Protein AF-A0A8S9A0T6-F1 (afdb_monomer_lite)

pLDDT: mean 75.05, std 13.94, range [42.53, 92.31]

Radius of gyration: 21.28 Å; chains: 1; bounding box: 52×39×50 Å

Foldseek 3Di:
DDPPPPPVPLPQPPDDPPPQDLWEAQPQPRDTASDDRSGSNHHDDDPRSVVVVVVVVVVVVVVVVVVVVVVVVCVVPPDD

Se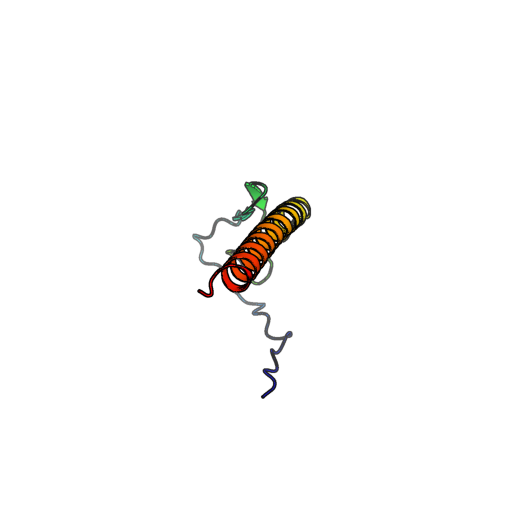quence (80 aa):
MGHSYNKAAKATNIESPVQWTDQTKHKYCGKIDSGRIGKPNKAQKCDACLQIKAHRAKESQRDTDNRRQDKIAWSAFGYE

Organism: Sordaria macrospora (NCBI:txid5147)

Secondary structure (DSSP, 8-state):
------TT---S-----TT--S-EEPTTT--EE--BTTBTTS----HHHHHHHHHHHHHHHHHHHHHHHHHHHHHHH---

Structure (mmCIF, N/CA/C/O backbone):
data_AF-A0A8S9A0T6-F1
#
_entry.id   AF-A0A8S9A0T6-F1
#
loop_
_atom_site.group_PDB
_atom_site.id
_atom_site.type_symbol
_atom_site.label_atom_id
_atom_site.label_alt_id
_atom_site.label_comp_id
_atom_site.label_asym_id
_atom_site.label_entity_id
_atom_site.label_seq_id
_atom_site.pdbx_PDB_ins_code
_atom_site.Cartn_x
_atom_site.Cartn_y
_atom_site.Cartn_z
_atom_site.occupancy
_atom_site.B_iso_or_equiv
_atom_site.auth_seq_id
_atom_site.auth_comp_id
_atom_site.auth_asym_id
_atom_site.auth_atom_id
_atom_site.pdbx_PDB_model_num
ATOM 1 N N . MET A 1 1 ? 4.267 -29.792 3.026 1.00 42.53 1 MET A N 1
ATOM 2 C CA . MET A 1 1 ? 3.724 -29.445 4.357 1.00 42.53 1 MET A CA 1
ATOM 3 C C . MET A 1 1 ? 2.781 -28.260 4.198 1.00 42.53 1 MET A C 1
ATOM 5 O O . MET A 1 1 ? 3.241 -27.159 3.930 1.00 42.53 1 MET A O 1
ATOM 9 N N . GLY A 1 2 ? 1.467 -28.496 4.217 1.00 46.44 2 GLY A N 1
ATOM 10 C CA . GLY A 1 2 ? 0.461 -27.448 4.024 1.00 46.44 2 GLY A CA 1
ATOM 11 C C . GLY A 1 2 ? 0.065 -26.839 5.364 1.00 46.44 2 GLY A C 1
ATOM 12 O O . GLY A 1 2 ? -0.566 -27.510 6.173 1.00 46.44 2 GLY A O 1
ATOM 13 N N . HIS A 1 3 ? 0.432 -25.583 5.614 1.00 51.31 3 HIS A N 1
ATOM 14 C CA . HIS A 1 3 ? -0.041 -24.863 6.793 1.00 51.31 3 HIS A CA 1
ATOM 15 C C . HIS A 1 3 ? -1.541 -24.570 6.647 1.00 51.31 3 HIS A C 1
ATOM 17 O O . HIS A 1 3 ? -1.943 -23.635 5.951 1.00 51.31 3 HIS A O 1
ATOM 23 N N . SER A 1 4 ? -2.383 -25.371 7.303 1.00 53.31 4 SER A N 1
ATOM 24 C CA . SER A 1 4 ? -3.815 -25.111 7.438 1.00 53.31 4 SER A CA 1
ATOM 25 C C . SER A 1 4 ? -4.026 -23.941 8.401 1.00 53.31 4 SER A C 1
ATOM 27 O O . SER A 1 4 ? -4.230 -24.119 9.601 1.00 53.31 4 SER A O 1
ATOM 29 N N . TYR A 1 5 ? -3.953 -22.712 7.892 1.00 61.28 5 TYR A N 1
ATOM 30 C CA . TYR A 1 5 ? -4.393 -21.544 8.649 1.00 61.28 5 TYR A CA 1
ATOM 31 C C . TYR A 1 5 ? -5.904 -21.646 8.860 1.00 61.28 5 TYR A C 1
ATOM 33 O O . TYR A 1 5 ? -6.687 -21.420 7.934 1.00 61.28 5 TYR A O 1
ATOM 41 N N . ASN A 1 6 ? -6.314 -22.002 10.078 1.00 59.22 6 ASN A N 1
ATOM 42 C CA . ASN A 1 6 ? -7.714 -22.056 10.467 1.00 59.22 6 ASN A CA 1
ATOM 43 C C . ASN A 1 6 ? -8.306 -20.635 10.411 1.00 59.22 6 ASN A C 1
ATOM 45 O O . ASN A 1 6 ? -8.143 -19.835 11.331 1.00 59.22 6 ASN A O 1
ATOM 49 N N . LYS A 1 7 ? -8.960 -20.290 9.292 1.00 56.69 7 LYS A N 1
ATOM 50 C CA . LYS A 1 7 ? -9.546 -18.957 9.046 1.00 56.69 7 LYS A CA 1
ATOM 51 C C . LYS A 1 7 ? -10.634 -18.585 10.064 1.00 56.69 7 LYS A C 1
ATOM 53 O O . LYS A 1 7 ? -10.953 -17.401 10.175 1.00 56.69 7 LYS A O 1
ATOM 58 N N . ALA A 1 8 ? -11.183 -19.573 10.777 1.00 54.94 8 ALA A N 1
ATOM 59 C CA . ALA A 1 8 ? -12.205 -19.400 11.804 1.00 54.94 8 ALA A CA 1
ATOM 60 C C . ALA A 1 8 ? -11.632 -19.027 13.182 1.00 54.94 8 ALA A C 1
ATOM 62 O O . ALA A 1 8 ? -12.369 -18.496 14.006 1.00 54.94 8 ALA A O 1
ATOM 63 N N . ALA A 1 9 ? -10.324 -19.192 13.417 1.00 55.94 9 ALA A N 1
ATOM 64 C CA . ALA A 1 9 ? -9.647 -18.683 14.611 1.00 55.94 9 ALA A CA 1
ATOM 65 C C . ALA A 1 9 ? -9.422 -17.160 14.505 1.00 55.94 9 ALA A C 1
ATOM 67 O O . ALA A 1 9 ? -8.305 -16.650 14.586 1.00 55.94 9 ALA A O 1
ATOM 68 N N . LYS A 1 10 ? -10.488 -16.402 14.246 1.00 55.91 10 LYS A N 1
ATOM 69 C CA . LYS A 1 10 ? -10.497 -14.970 14.521 1.00 55.91 10 LYS A CA 1
ATOM 70 C C . LYS A 1 10 ? -10.814 -14.843 15.999 1.00 55.91 10 LYS A C 1
ATOM 72 O O . LYS A 1 10 ? -11.897 -15.238 16.410 1.00 55.91 10 LYS A O 1
ATOM 77 N N . ALA A 1 11 ? -9.878 -14.319 16.783 1.00 57.47 11 ALA A N 1
ATOM 78 C CA . ALA A 1 11 ? -10.157 -13.951 18.161 1.00 57.47 11 ALA A CA 1
ATOM 79 C C . ALA A 1 11 ? -11.272 -12.890 18.145 1.00 57.47 11 ALA A C 1
ATOM 81 O O . ALA A 1 11 ? -11.053 -11.734 17.787 1.00 57.47 11 ALA A O 1
ATOM 82 N N . THR A 1 12 ? -12.497 -13.335 18.410 1.00 57.31 12 THR A N 1
ATOM 83 C CA . THR A 1 12 ? -13.704 -12.508 18.538 1.00 57.31 12 THR A CA 1
ATOM 84 C C . THR A 1 12 ? -13.745 -11.791 19.883 1.00 57.31 12 THR A C 1
ATOM 86 O O . THR A 1 12 ? -14.500 -10.841 20.035 1.00 57.31 12 THR A O 1
ATOM 89 N N . ASN A 1 13 ? -12.899 -12.218 20.822 1.00 57.25 13 ASN A N 1
ATOM 90 C CA . ASN A 1 13 ? -12.793 -11.708 22.181 1.00 57.25 13 ASN A CA 1
ATOM 91 C C . ASN A 1 13 ? -11.397 -11.097 22.409 1.00 57.25 13 ASN A C 1
ATOM 93 O O . ASN A 1 13 ? -10.609 -11.573 23.220 1.00 57.25 13 ASN A O 1
ATOM 97 N N . ILE A 1 14 ? -11.024 -10.119 21.576 1.00 62.97 14 ILE A N 1
ATOM 98 C CA . ILE A 1 14 ? -9.824 -9.311 21.823 1.00 62.97 14 ILE A CA 1
ATOM 99 C C . ILE A 1 14 ? -10.281 -8.127 22.661 1.00 62.97 14 ILE A C 1
ATOM 101 O O . ILE A 1 14 ? -10.816 -7.163 22.116 1.00 62.97 14 ILE A O 1
ATOM 105 N N . GLU A 1 15 ? -10.072 -8.208 23.969 1.00 62.91 15 GLU A N 1
ATOM 106 C CA . GLU A 1 15 ? -10.170 -7.044 24.842 1.00 62.91 15 GLU A CA 1
ATOM 107 C C . GLU A 1 15 ? -9.037 -6.081 24.470 1.00 62.91 15 GLU A C 1
ATOM 109 O O . GLU A 1 15 ? -7.850 -6.358 24.663 1.00 62.91 15 GLU A O 1
ATOM 114 N N . SER A 1 16 ? -9.390 -4.969 23.831 1.00 58.25 16 SER A N 1
ATOM 115 C CA . SER A 1 16 ? -8.458 -3.878 23.565 1.00 58.25 16 SER A CA 1
ATOM 116 C C . SER A 1 16 ? -8.073 -3.207 24.890 1.00 58.25 16 SER A C 1
ATOM 118 O O . SER A 1 16 ? -8.971 -2.824 25.640 1.00 58.25 16 SER A O 1
ATOM 120 N N . PRO A 1 17 ? -6.773 -3.021 25.197 1.00 63.12 17 PRO A N 1
ATOM 121 C CA . PRO A 1 17 ? -6.352 -2.231 26.348 1.00 63.12 17 PRO A CA 1
ATOM 122 C C . PRO A 1 17 ? -6.969 -0.829 26.302 1.00 63.12 17 PRO A C 1
ATOM 124 O O . PRO A 1 17 ? -7.003 -0.214 25.239 1.00 63.12 17 PRO A O 1
ATOM 127 N N . VAL A 1 18 ? -7.382 -0.300 27.458 1.00 61.47 18 VAL A N 1
ATOM 128 C CA . VAL A 1 18 ? -8.057 1.012 27.624 1.00 61.47 18 VAL A CA 1
ATOM 129 C C . VAL A 1 18 ? -7.313 2.182 26.956 1.00 61.47 18 VAL A C 1
ATOM 131 O O . VAL A 1 18 ? -7.911 3.196 26.617 1.00 61.47 18 VAL A O 1
ATOM 134 N N . GLN A 1 19 ? -6.003 2.049 26.747 1.00 60.16 19 GLN A N 1
ATOM 135 C CA . GLN A 1 19 ? -5.149 3.076 26.145 1.00 60.16 19 GLN A CA 1
ATOM 136 C C . GLN A 1 19 ? -5.135 3.067 24.608 1.00 60.16 19 GLN A C 1
ATOM 138 O O . GLN A 1 19 ? -4.550 3.966 24.003 1.00 60.16 19 GLN A O 1
ATOM 143 N N . TRP A 1 20 ? -5.737 2.069 23.952 1.00 62.69 20 TRP A N 1
ATOM 144 C CA . TRP A 1 20 ? -5.924 2.109 22.505 1.00 62.69 20 TRP A CA 1
ATOM 145 C C . TRP A 1 20 ? -7.047 3.080 22.175 1.00 62.69 20 TRP A C 1
ATOM 147 O O . TRP A 1 20 ? -8.223 2.786 22.352 1.00 62.69 20 TRP A O 1
ATOM 157 N N . THR A 1 21 ? -6.664 4.253 21.676 1.00 60.56 21 THR A N 1
ATOM 158 C CA . THR A 1 21 ? -7.589 5.130 20.976 1.00 60.56 21 THR A CA 1
ATOM 159 C C . THR A 1 21 ? -8.159 4.352 19.795 1.00 60.56 21 THR A C 1
ATOM 161 O O . THR A 1 21 ? -7.406 3.828 18.974 1.00 60.56 21 THR A O 1
ATOM 164 N N . ASP A 1 22 ? -9.486 4.301 19.674 1.00 65.88 22 ASP A N 1
ATOM 165 C CA . ASP A 1 22 ? -10.188 3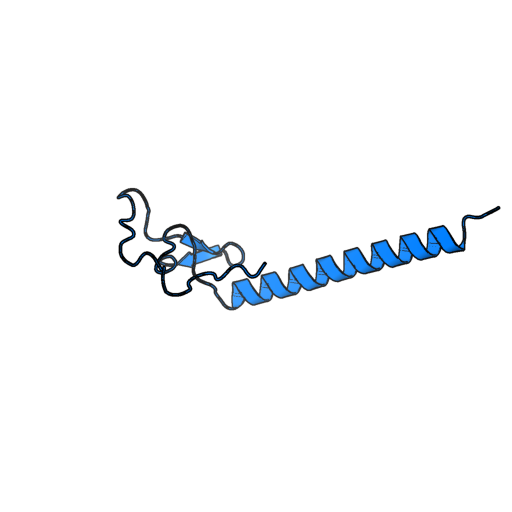.614 18.576 1.00 65.88 22 ASP A CA 1
ATOM 166 C C . ASP A 1 22 ? -9.758 4.103 17.182 1.00 65.88 22 ASP A C 1
ATOM 168 O O . ASP A 1 22 ? -10.118 3.531 16.164 1.00 65.88 22 ASP A O 1
ATOM 172 N N . GLN A 1 23 ? -8.976 5.176 17.110 1.00 74.81 23 GLN A N 1
ATOM 173 C CA . GLN A 1 23 ? -8.593 5.869 15.899 1.00 74.81 23 GLN A CA 1
ATOM 174 C C . GLN A 1 23 ? -7.180 5.485 15.448 1.00 74.81 23 GLN A C 1
ATOM 176 O O . GLN A 1 23 ? -6.176 5.957 15.983 1.00 74.81 23 GLN A O 1
ATOM 181 N N . THR A 1 24 ? -7.095 4.670 14.396 1.00 80.81 24 THR A N 1
ATOM 182 C CA . THR A 1 24 ? -5.837 4.327 13.721 1.00 80.81 24 THR A CA 1
ATOM 183 C C . THR A 1 24 ? -5.695 5.101 12.410 1.00 80.81 24 THR A C 1
ATOM 185 O O . THR A 1 24 ? -6.621 5.182 11.604 1.00 80.81 24 THR A O 1
ATOM 188 N N . LYS A 1 25 ? -4.499 5.635 12.140 1.00 86.88 25 LYS A N 1
ATOM 189 C CA . LYS A 1 25 ? -4.206 6.347 10.889 1.00 86.88 25 LYS A CA 1
ATOM 190 C C . LYS A 1 25 ? -3.878 5.385 9.746 1.00 86.88 25 LYS A C 1
ATOM 192 O O . LYS A 1 25 ? -3.072 4.462 9.877 1.00 86.88 25 LYS A O 1
ATOM 197 N N . HIS A 1 26 ? -4.438 5.646 8.572 1.00 88.38 26 HIS A N 1
ATOM 198 C CA . HIS A 1 26 ? -4.105 4.932 7.348 1.00 88.38 26 HIS A CA 1
ATOM 199 C C . HIS A 1 26 ? -2.662 5.224 6.926 1.00 88.38 26 HIS A C 1
ATOM 201 O O . HIS A 1 26 ? -2.278 6.381 6.758 1.00 88.38 26 HIS A O 1
ATOM 207 N N . LYS A 1 27 ? -1.884 4.171 6.647 1.00 87.06 27 LYS A N 1
ATOM 208 C CA . LYS A 1 27 ? -0.461 4.289 6.276 1.00 87.06 27 LYS A CA 1
ATOM 209 C C . LYS A 1 27 ? -0.204 5.195 5.064 1.00 87.06 27 LYS A C 1
ATOM 211 O O . LYS A 1 27 ? 0.810 5.879 5.036 1.00 87.06 27 LYS A O 1
ATOM 216 N N . TYR A 1 28 ? -1.074 5.150 4.051 1.00 88.44 28 TYR A N 1
ATOM 217 C CA . TYR A 1 28 ? -0.828 5.822 2.767 1.00 88.44 28 TYR A CA 1
ATOM 218 C C . TYR A 1 28 ? -1.638 7.104 2.576 1.00 88.44 28 TYR A C 1
ATOM 220 O O . TYR A 1 28 ? -1.068 8.112 2.188 1.00 88.44 28 TYR A O 1
ATOM 228 N N . CYS A 1 29 ? -2.947 7.089 2.845 1.00 88.38 29 CYS A N 1
ATOM 229 C CA . CYS A 1 29 ? -3.787 8.276 2.647 1.00 88.38 29 CYS A CA 1
ATOM 230 C C . CYS A 1 29 ? -3.921 9.156 3.898 1.00 88.38 29 CYS A C 1
ATOM 232 O O . CYS A 1 29 ? -4.534 10.213 3.827 1.00 88.38 29 CYS A O 1
ATOM 234 N N . GLY A 1 30 ? -3.410 8.714 5.052 1.00 86.69 30 GLY A N 1
ATOM 235 C CA . GLY A 1 30 ? -3.416 9.493 6.289 1.00 86.69 30 GLY A CA 1
ATOM 236 C C . GLY A 1 30 ? -4.784 9.720 6.940 1.00 86.69 30 GLY A C 1
ATOM 237 O O . GLY A 1 30 ? -4.828 10.378 7.975 1.00 86.69 30 GLY A O 1
ATOM 238 N N . LYS A 1 31 ? -5.873 9.179 6.380 1.00 87.31 31 LYS A N 1
ATOM 239 C CA . LYS A 1 31 ? -7.210 9.240 6.985 1.00 87.31 31 LYS A CA 1
ATOM 240 C C . LYS A 1 31 ? -7.239 8.507 8.326 1.00 87.31 31 LYS A C 1
ATOM 242 O O . LYS A 1 31 ? -6.518 7.526 8.510 1.00 87.31 31 LYS A O 1
ATOM 247 N N . ILE A 1 32 ? -8.064 9.005 9.237 1.00 86.62 32 ILE A N 1
ATOM 248 C CA . ILE A 1 32 ? -8.343 8.379 10.528 1.00 86.62 32 ILE A CA 1
ATOM 249 C C . ILE A 1 32 ? -9.511 7.410 10.363 1.00 86.62 32 ILE A C 1
ATOM 251 O O . ILE A 1 32 ? -10.455 7.701 9.630 1.00 86.62 32 ILE A O 1
ATOM 255 N N . ASP A 1 33 ? -9.420 6.262 11.019 1.00 82.44 33 ASP A N 1
ATOM 256 C CA . ASP A 1 33 ? -10.386 5.176 10.922 1.00 82.44 33 ASP A CA 1
ATOM 257 C C . ASP A 1 33 ? -10.493 4.431 12.252 1.00 82.44 33 ASP A C 1
ATOM 259 O O . ASP A 1 33 ? -9.536 4.421 13.025 1.00 82.44 33 ASP A O 1
ATOM 263 N N . SER A 1 34 ? -11.639 3.793 12.499 1.00 76.06 34 SER A N 1
ATOM 264 C CA . SER A 1 34 ? -11.973 3.131 13.766 1.00 76.06 34 SER A CA 1
ATOM 265 C C . SER A 1 34 ? -11.251 1.788 13.991 1.00 76.06 34 SER A C 1
ATOM 267 O O . SER A 1 34 ? -11.589 1.018 14.888 1.00 76.06 34 SER A O 1
ATOM 269 N N . GLY A 1 35 ? -10.255 1.474 13.158 1.00 74.19 35 GLY A N 1
ATOM 270 C CA . GLY A 1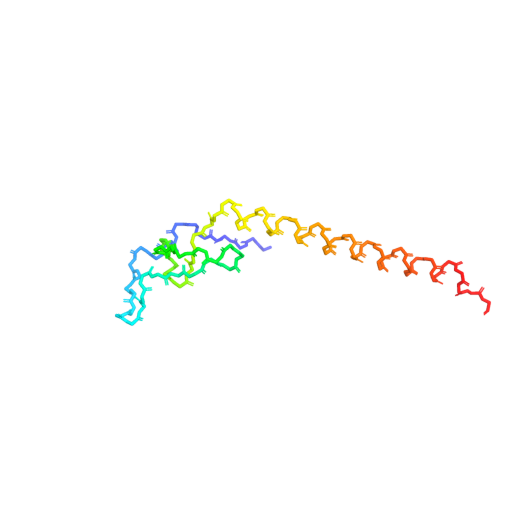 35 ? -9.491 0.239 13.249 1.00 74.19 35 GLY A CA 1
ATOM 271 C C . GLY A 1 35 ? -10.228 -0.980 12.683 1.00 74.19 35 GLY A C 1
ATOM 272 O O . GLY A 1 35 ? -11.386 -0.955 12.258 1.00 74.19 35 GLY A O 1
ATOM 273 N N . ARG A 1 36 ? -9.505 -2.098 12.597 1.00 76.69 36 ARG A N 1
ATOM 274 C CA . ARG A 1 36 ? -9.969 -3.319 11.941 1.00 76.69 36 ARG A CA 1
ATOM 275 C C . ARG A 1 36 ? -10.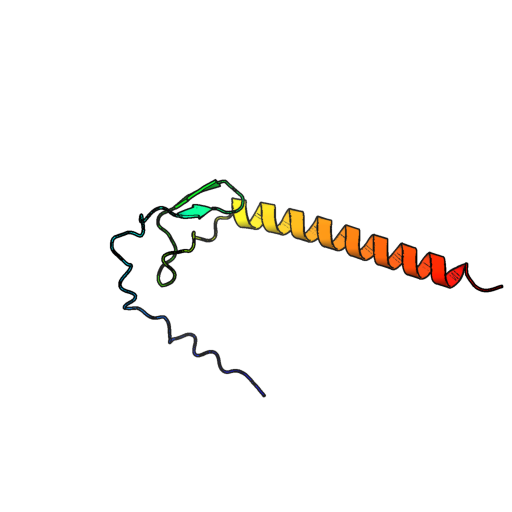517 -4.309 12.953 1.00 76.69 36 ARG A C 1
ATOM 277 O O . ARG A 1 36 ? -9.817 -4.700 13.881 1.00 76.69 36 ARG A O 1
ATOM 284 N N . ILE A 1 37 ? -11.720 -4.822 12.693 1.00 74.31 37 ILE A N 1
ATOM 285 C CA . ILE A 1 37 ? -12.351 -5.867 13.516 1.00 74.31 37 ILE A CA 1
ATOM 286 C C . ILE A 1 37 ? -11.396 -7.062 13.683 1.00 74.31 37 ILE A C 1
ATOM 288 O O . ILE A 1 37 ? -10.887 -7.617 12.700 1.00 74.31 37 ILE A O 1
ATOM 292 N N . GLY A 1 38 ? -11.136 -7.440 14.938 1.00 74.25 38 GLY A N 1
ATOM 293 C CA . GLY A 1 38 ? -10.213 -8.514 15.317 1.00 74.25 38 GLY A CA 1
ATOM 294 C C . GLY A 1 38 ? -8.720 -8.166 15.182 1.00 74.25 38 GLY A C 1
ATOM 295 O O . GLY A 1 38 ? -7.870 -9.044 15.330 1.00 74.25 38 GLY A O 1
ATOM 296 N N . LYS A 1 39 ? -8.380 -6.918 14.827 1.00 75.62 39 LYS A N 1
ATOM 297 C CA . LYS A 1 39 ? -7.012 -6.373 14.718 1.00 75.62 39 LYS A CA 1
ATOM 298 C C . LYS A 1 39 ? -7.010 -4.885 15.112 1.00 75.62 39 LYS A C 1
ATOM 300 O O . LYS A 1 39 ? -6.784 -4.044 14.242 1.00 75.62 39 LYS A O 1
ATOM 305 N N . PRO A 1 40 ? -7.234 -4.571 16.396 1.00 68.25 40 PRO A N 1
ATOM 306 C CA . PRO A 1 40 ? -7.446 -3.203 16.883 1.00 68.25 40 PRO A CA 1
ATOM 307 C C . PRO A 1 40 ? -6.319 -2.215 16.528 1.00 68.25 40 PRO A C 1
ATOM 309 O O . PRO A 1 40 ? -6.599 -1.105 16.109 1.00 68.25 40 PRO A O 1
ATOM 312 N N . ASN A 1 41 ? -5.047 -2.631 16.530 1.00 74.25 41 ASN A N 1
ATOM 313 C CA . ASN A 1 41 ? -3.915 -1.777 16.120 1.00 74.25 41 ASN A CA 1
ATOM 314 C C . ASN A 1 41 ? -3.707 -1.691 14.584 1.00 74.25 41 ASN A C 1
ATOM 316 O O . ASN A 1 41 ? -2.584 -1.573 14.087 1.00 74.25 41 ASN A O 1
ATOM 320 N N . LYS A 1 42 ? -4.750 -1.885 13.771 1.00 77.12 42 LYS A N 1
ATOM 321 C CA . LYS A 1 42 ? -4.636 -1.795 12.307 1.00 77.12 42 LYS A CA 1
ATOM 322 C C . LYS A 1 42 ? -5.812 -1.041 11.727 1.00 77.12 42 LYS A C 1
ATOM 324 O O . LYS A 1 42 ? -6.941 -1.462 11.903 1.00 77.12 42 LYS A O 1
ATOM 329 N N . ALA A 1 43 ? -5.520 -0.031 10.916 1.00 84.81 43 ALA A N 1
ATOM 330 C CA . ALA A 1 43 ? -6.512 0.617 10.069 1.00 84.81 43 ALA A CA 1
ATOM 331 C C . ALA A 1 43 ? -7.140 -0.354 9.049 1.00 84.81 43 ALA A C 1
ATOM 333 O O . ALA A 1 43 ? -6.517 -1.341 8.616 1.00 84.81 43 ALA A O 1
ATOM 334 N N . GLN A 1 44 ? -8.363 -0.046 8.627 1.00 82.88 44 GLN A N 1
ATOM 335 C CA . GLN A 1 44 ? -9.068 -0.715 7.547 1.00 82.88 44 GLN A CA 1
ATOM 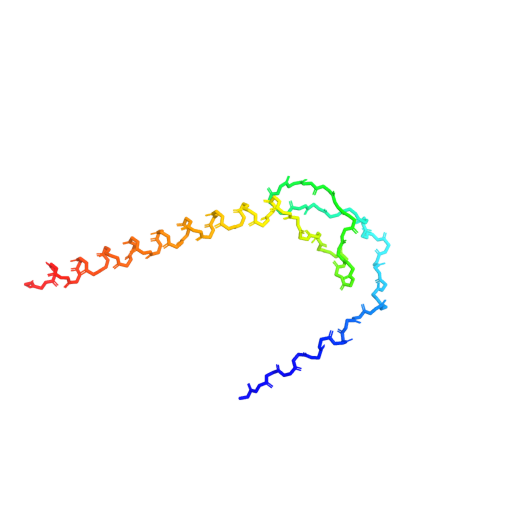336 C C . GLN A 1 44 ? -8.344 -0.538 6.210 1.00 82.88 44 GLN A C 1
ATOM 338 O O . GLN A 1 44 ? -7.518 0.353 5.984 1.00 82.88 44 GLN A O 1
ATOM 343 N N . LYS A 1 45 ? -8.644 -1.447 5.280 1.00 83.38 45 LYS A N 1
ATOM 344 C CA . LYS A 1 45 ? -8.148 -1.332 3.909 1.00 83.38 45 LYS A CA 1
ATOM 345 C C . LYS A 1 45 ? -9.039 -0.356 3.154 1.00 83.38 45 LYS A C 1
ATOM 347 O O . LYS A 1 45 ? -10.171 -0.691 2.842 1.00 83.38 45 LYS A O 1
ATOM 352 N N . CYS A 1 46 ? -8.496 0.814 2.848 1.00 88.62 46 CYS A N 1
ATOM 353 C CA . CYS A 1 46 ? -9.181 1.838 2.073 1.00 88.62 46 CYS A CA 1
ATOM 354 C C . CYS A 1 46 ? -8.772 1.813 0.597 1.00 88.62 46 CYS A C 1
ATOM 356 O O . CYS A 1 46 ? -7.606 1.541 0.299 1.00 88.62 46 CYS A O 1
ATOM 358 N N . ASP A 1 47 ? -9.676 2.168 -0.316 1.00 89.88 47 ASP A N 1
ATOM 359 C CA . ASP A 1 47 ? -9.394 2.133 -1.761 1.00 89.88 47 ASP A CA 1
ATOM 360 C C . ASP A 1 47 ? -8.226 3.039 -2.154 1.00 89.88 47 ASP A C 1
ATOM 362 O O . ASP A 1 47 ? -7.305 2.602 -2.842 1.00 89.88 47 ASP A O 1
ATOM 366 N N . ALA A 1 48 ? -8.166 4.257 -1.608 1.00 90.81 48 ALA A N 1
ATOM 367 C CA . ALA A 1 48 ? -7.037 5.166 -1.826 1.00 90.81 48 ALA A CA 1
ATOM 368 C C . ALA A 1 48 ? -5.695 4.549 -1.376 1.00 90.81 48 ALA A C 1
ATOM 370 O O . ALA A 1 48 ? -4.666 4.677 -2.038 1.00 90.81 48 ALA A O 1
ATOM 371 N N . CYS A 1 49 ? -5.706 3.822 -0.258 1.00 90.50 49 CYS A N 1
ATOM 372 C CA . CYS A 1 49 ? -4.541 3.138 0.289 1.00 90.50 49 CYS A CA 1
ATOM 373 C C . CYS A 1 49 ? -4.085 2.003 -0.634 1.00 90.50 49 CYS A C 1
ATOM 375 O O . CYS A 1 49 ? -2.886 1.768 -0.786 1.00 90.50 49 CYS A O 1
ATOM 377 N N . LEU A 1 50 ? -5.044 1.285 -1.223 1.00 91.12 50 LEU A N 1
ATOM 378 C CA . LEU A 1 50 ? -4.792 0.193 -2.155 1.00 91.12 50 LEU A CA 1
ATOM 379 C C . LEU A 1 50 ? -4.245 0.714 -3.486 1.00 91.12 50 LEU A C 1
ATOM 381 O O . LEU A 1 50 ? -3.279 0.143 -3.990 1.00 91.12 50 LEU A O 1
ATOM 385 N N . GLN A 1 51 ? -4.781 1.819 -4.003 1.00 92.31 51 GLN A N 1
ATOM 386 C CA . GLN A 1 51 ? -4.294 2.455 -5.229 1.00 92.31 51 GLN A CA 1
ATOM 387 C C . GLN A 1 51 ? -2.854 2.962 -5.085 1.00 92.31 51 GLN A C 1
ATOM 389 O O . GLN A 1 51 ? -1.999 2.600 -5.893 1.00 92.31 51 GLN A O 1
ATOM 394 N N . ILE A 1 52 ? -2.543 3.710 -4.017 1.00 90.00 52 ILE A N 1
ATOM 395 C CA . ILE A 1 52 ? -1.172 4.193 -3.756 1.00 90.00 52 ILE A CA 1
ATOM 396 C C . ILE A 1 52 ? -0.206 3.012 -3.611 1.00 90.00 52 ILE A C 1
ATOM 398 O O . ILE A 1 52 ? 0.905 3.031 -4.143 1.00 90.00 52 ILE A O 1
ATOM 402 N N . LYS A 1 53 ? -0.628 1.952 -2.912 1.00 89.94 53 LYS A N 1
ATOM 403 C CA . LYS A 1 53 ? 0.182 0.740 -2.771 1.00 89.94 53 LYS A CA 1
ATOM 404 C C . LYS A 1 53 ? 0.441 0.072 -4.124 1.00 89.94 53 LYS A C 1
ATOM 406 O O . LYS A 1 53 ? 1.570 -0.338 -4.374 1.00 89.94 53 LYS A O 1
ATOM 411 N N . ALA A 1 54 ? -0.578 -0.047 -4.974 1.00 89.06 54 ALA A N 1
ATOM 412 C CA . ALA A 1 54 ? -0.444 -0.644 -6.299 1.00 89.06 54 ALA A CA 1
ATOM 413 C C . ALA A 1 54 ? 0.496 0.175 -7.197 1.00 89.06 54 ALA A C 1
ATOM 415 O O . ALA A 1 54 ? 1.334 -0.406 -7.880 1.00 89.06 54 ALA A O 1
ATOM 416 N N . HIS A 1 55 ? 0.409 1.507 -7.144 1.00 90.81 55 HIS A N 1
ATOM 417 C CA . HIS A 1 55 ? 1.322 2.396 -7.863 1.00 90.81 55 HIS A CA 1
ATOM 418 C C . HIS A 1 55 ? 2.779 2.170 -7.446 1.00 90.81 55 HIS A C 1
ATOM 420 O O . HIS A 1 55 ? 3.620 1.838 -8.278 1.00 90.81 55 HIS A O 1
ATOM 426 N N . ARG A 1 56 ? 3.058 2.238 -6.138 1.00 89.25 56 ARG A N 1
ATOM 427 C CA . ARG A 1 56 ? 4.411 2.028 -5.599 1.00 89.25 56 ARG A CA 1
ATOM 428 C C . ARG A 1 56 ? 4.960 0.635 -5.900 1.00 89.25 56 ARG A C 1
ATOM 430 O O . ARG A 1 56 ? 6.152 0.479 -6.138 1.00 89.25 56 ARG A O 1
ATOM 437 N N . ALA A 1 57 ? 4.100 -0.386 -5.905 1.00 88.88 57 ALA A N 1
ATOM 438 C CA . ALA A 1 57 ? 4.502 -1.738 -6.278 1.00 88.88 57 ALA A CA 1
ATOM 439 C C . ALA A 1 57 ? 4.972 -1.802 -7.742 1.00 88.88 57 ALA A C 1
ATOM 441 O O . ALA A 1 57 ? 6.029 -2.373 -8.012 1.00 88.88 57 ALA A O 1
ATOM 442 N N . LYS A 1 58 ? 4.250 -1.158 -8.669 1.00 87.94 58 LYS A N 1
ATOM 443 C CA . LYS A 1 58 ? 4.661 -1.068 -10.080 1.00 87.94 58 LYS A CA 1
ATOM 444 C C . LYS A 1 58 ? 6.000 -0.347 -10.246 1.00 87.94 58 LYS A C 1
ATOM 446 O O . LYS A 1 58 ? 6.831 -0.799 -11.025 1.00 87.94 58 LYS A O 1
ATOM 451 N N . GLU A 1 59 ? 6.234 0.732 -9.503 1.00 85.56 59 GLU A N 1
ATOM 452 C CA . GLU A 1 59 ? 7.521 1.445 -9.524 1.00 85.56 59 GLU A CA 1
ATOM 453 C C . GLU A 1 59 ? 8.669 0.557 -9.035 1.00 85.56 59 GLU A C 1
ATOM 455 O O . GLU A 1 59 ? 9.691 0.449 -9.706 1.00 85.56 59 GLU A O 1
ATOM 460 N N . SER A 1 60 ? 8.480 -0.158 -7.920 1.00 85.31 60 SER A N 1
ATOM 461 C CA . SER A 1 60 ? 9.501 -1.086 -7.411 1.00 85.31 60 SER A CA 1
ATOM 462 C C . SER A 1 60 ? 9.794 -2.249 -8.364 1.00 85.31 60 SER A C 1
ATOM 464 O O . SER A 1 60 ? 10.934 -2.707 -8.455 1.00 85.31 60 SER A O 1
ATOM 466 N N . GLN A 1 61 ? 8.781 -2.716 -9.101 1.00 85.94 61 GL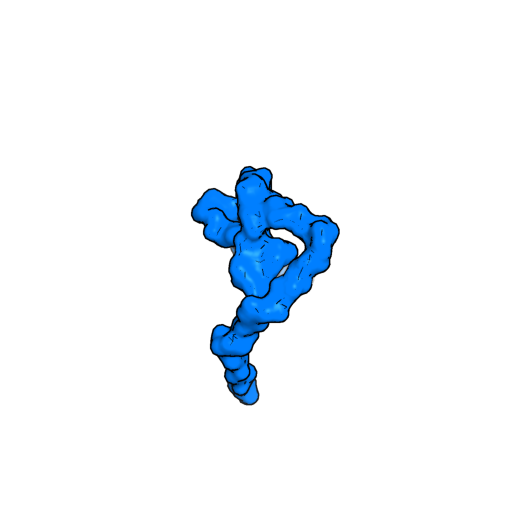N A N 1
ATOM 467 C CA . GLN A 1 61 ? 8.952 -3.744 -10.121 1.00 85.94 61 GLN A CA 1
ATOM 468 C C . GLN A 1 61 ? 9.776 -3.216 -11.297 1.00 85.94 61 GLN A C 1
ATOM 470 O O . GLN A 1 61 ? 10.747 -3.859 -11.677 1.00 85.94 61 GLN A O 1
ATOM 475 N N . ARG A 1 62 ? 9.449 -2.020 -11.805 1.00 86.31 62 ARG A N 1
ATOM 476 C CA . ARG A 1 62 ? 10.218 -1.355 -12.869 1.00 86.31 62 ARG A CA 1
ATOM 477 C C . ARG A 1 62 ? 11.686 -1.189 -12.496 1.00 86.31 62 ARG A C 1
ATOM 479 O O . ARG A 1 62 ? 12.556 -1.519 -13.290 1.00 86.31 62 ARG A O 1
ATOM 486 N N . ASP A 1 63 ? 11.957 -0.729 -11.280 1.00 85.62 63 ASP A N 1
ATOM 487 C CA . ASP A 1 63 ? 13.324 -0.572 -10.785 1.00 85.62 63 ASP A CA 1
ATOM 488 C C . ASP A 1 63 ? 14.070 -1.917 -10.692 1.00 85.62 63 ASP A C 1
ATOM 490 O O . ASP A 1 63 ? 15.235 -2.028 -11.071 1.00 85.62 63 ASP A O 1
ATOM 494 N N . THR A 1 64 ? 13.383 -2.975 -10.254 1.00 87.62 64 THR A N 1
ATOM 495 C CA . THR A 1 64 ? 13.956 -4.329 -10.210 1.00 87.62 64 THR A CA 1
ATOM 496 C C . THR A 1 64 ? 14.245 -4.872 -11.611 1.00 87.62 64 THR A C 1
ATOM 498 O O . THR A 1 64 ? 15.279 -5.507 -11.818 1.00 87.62 64 THR A O 1
ATOM 501 N N . ASP A 1 65 ? 13.357 -4.623 -12.575 1.00 88.00 65 ASP A N 1
ATOM 502 C CA . ASP A 1 65 ? 13.536 -5.059 -13.959 1.00 88.00 65 ASP A CA 1
ATOM 503 C C . ASP A 1 65 ? 14.671 -4.288 -14.649 1.00 88.00 65 ASP A C 1
ATOM 505 O O . ASP A 1 65 ? 15.498 -4.921 -15.301 1.00 88.00 65 ASP A O 1
ATOM 509 N N . ASN A 1 66 ? 14.801 -2.976 -14.422 1.00 86.06 66 ASN A N 1
ATOM 510 C CA . ASN A 1 66 ? 15.946 -2.190 -14.898 1.00 86.06 66 ASN A CA 1
ATOM 511 C C . ASN A 1 66 ? 17.264 -2.734 -14.333 1.00 86.06 66 ASN A C 1
ATOM 513 O O . ASN A 1 66 ? 18.175 -3.053 -15.091 1.00 86.06 66 ASN A O 1
ATOM 517 N N . ARG A 1 67 ? 17.331 -2.974 -13.015 1.00 84.88 67 ARG A N 1
ATOM 518 C CA . ARG A 1 67 ? 18.510 -3.589 -12.379 1.00 84.88 67 ARG A CA 1
ATOM 519 C C . ARG A 1 67 ? 18.833 -4.975 -12.941 1.00 84.88 67 ARG A C 1
ATOM 521 O O . ARG A 1 67 ? 19.997 -5.372 -12.966 1.00 84.88 67 ARG A O 1
ATOM 528 N N . ARG A 1 68 ? 17.823 -5.744 -13.365 1.00 86.69 68 ARG A N 1
ATOM 529 C CA . ARG A 1 68 ? 18.033 -7.035 -14.037 1.00 86.69 68 ARG A CA 1
ATOM 530 C C . ARG A 1 68 ? 18.623 -6.836 -15.434 1.00 86.69 68 ARG A C 1
ATOM 532 O O . ARG A 1 68 ? 19.564 -7.548 -15.768 1.00 86.69 68 ARG A O 1
ATOM 539 N N . GLN A 1 69 ? 18.097 -5.894 -16.217 1.00 87.25 69 GLN A N 1
ATOM 540 C CA . GLN A 1 69 ? 18.618 -5.576 -17.550 1.00 87.25 69 GLN A CA 1
ATOM 541 C C . GLN A 1 69 ? 20.066 -5.085 -17.484 1.00 87.25 69 GLN A C 1
ATOM 543 O O . GLN A 1 69 ? 20.899 -5.604 -18.217 1.00 87.25 69 GLN A O 1
ATOM 548 N N . ASP A 1 70 ? 20.395 -4.200 -16.542 1.00 83.00 70 ASP A N 1
ATOM 549 C CA . ASP A 1 70 ? 21.766 -3.710 -16.348 1.00 83.00 70 ASP A CA 1
ATOM 550 C C . ASP A 1 70 ? 22.740 -4.846 -16.017 1.00 83.00 70 ASP A C 1
ATOM 552 O O . ASP A 1 70 ? 23.842 -4.903 -16.559 1.00 83.00 70 ASP A O 1
ATOM 556 N N . LYS A 1 71 ? 22.332 -5.802 -15.169 1.00 84.19 71 LYS A N 1
ATOM 557 C CA . LYS A 1 71 ? 23.147 -6.993 -14.877 1.00 84.19 71 LYS A CA 1
ATOM 558 C C . LYS A 1 71 ? 23.353 -7.875 -16.104 1.00 84.19 71 LYS A C 1
ATOM 560 O O . LYS A 1 71 ? 24.461 -8.362 -16.303 1.00 84.19 71 LYS A O 1
ATOM 565 N N . ILE A 1 72 ? 22.303 -8.092 -16.899 1.00 81.56 72 ILE A N 1
ATOM 566 C CA . ILE A 1 72 ? 22.388 -8.884 -18.133 1.00 81.56 72 ILE A CA 1
ATOM 567 C C . ILE A 1 72 ? 23.319 -8.189 -19.128 1.00 81.56 72 ILE A C 1
ATOM 569 O O . ILE A 1 72 ? 24.222 -8.832 -19.654 1.00 81.56 72 ILE A O 1
ATOM 573 N N . ALA A 1 73 ? 23.157 -6.880 -19.328 1.00 78.44 73 ALA A N 1
ATOM 574 C CA . ALA A 1 73 ? 24.025 -6.083 -20.185 1.00 78.44 73 ALA A CA 1
ATOM 575 C C . ALA A 1 73 ? 25.485 -6.155 -19.712 1.00 78.44 73 ALA A C 1
ATOM 577 O O . ALA A 1 73 ? 26.367 -6.474 -20.501 1.00 78.44 73 ALA A O 1
ATOM 578 N N . TRP A 1 74 ? 25.744 -5.972 -18.416 1.00 75.06 74 TRP A N 1
ATOM 579 C CA . TRP A 1 74 ? 27.092 -6.096 -17.861 1.00 75.06 74 TRP A CA 1
ATOM 580 C C . TRP A 1 74 ? 27.694 -7.494 -18.082 1.00 75.06 74 TRP A C 1
ATOM 582 O O . TRP A 1 74 ? 28.839 -7.601 -18.506 1.00 75.06 74 TRP A O 1
ATOM 592 N N . SER A 1 75 ? 26.916 -8.567 -17.891 1.00 72.25 75 SER A N 1
ATOM 593 C CA . SER A 1 75 ? 27.377 -9.937 -18.176 1.00 72.25 75 SER A CA 1
ATOM 594 C C . SER A 1 75 ? 27.582 -10.234 -19.666 1.00 72.25 75 SER A C 1
ATOM 596 O O . SER A 1 75 ? 28.375 -11.105 -20.004 1.00 72.25 75 SER A O 1
ATOM 598 N N . ALA A 1 76 ? 26.880 -9.527 -20.555 1.00 68.81 76 ALA A N 1
ATOM 599 C CA . ALA A 1 76 ? 26.977 -9.708 -22.001 1.00 68.81 76 ALA A CA 1
ATOM 600 C C . ALA A 1 76 ? 28.173 -8.962 -22.619 1.00 68.81 76 ALA A C 1
ATOM 602 O O . ALA A 1 76 ? 28.653 -9.369 -23.671 1.00 68.81 76 ALA A O 1
ATOM 603 N N . PHE A 1 77 ? 28.654 -7.895 -21.972 1.00 62.91 77 PHE A N 1
ATOM 604 C CA . PHE A 1 77 ? 29.778 -7.073 -22.441 1.00 62.91 77 PHE A CA 1
ATOM 605 C C . PHE A 1 77 ? 31.063 -7.229 -21.607 1.00 62.91 77 PHE A C 1
ATOM 607 O O . PHE A 1 77 ? 32.064 -6.590 -21.913 1.00 62.91 77 PHE A O 1
ATOM 614 N N . GLY A 1 78 ? 31.053 -8.052 -20.554 1.00 59.91 78 GLY A N 1
ATOM 615 C CA . GLY A 1 78 ? 32.178 -8.234 -19.633 1.00 59.91 78 GLY A CA 1
ATOM 616 C C . GLY A 1 78 ? 32.812 -9.621 -19.697 1.00 59.91 78 GLY A C 1
ATOM 617 O O . GLY A 1 78 ? 32.735 -10.340 -18.707 1.00 59.91 78 GLY A O 1
ATOM 618 N N . TYR A 1 79 ? 33.423 -9.978 -20.831 1.00 48.19 79 TYR A N 1
ATOM 619 C CA . TYR A 1 79 ? 34.431 -11.044 -20.952 1.00 48.19 79 TYR A CA 1
ATOM 620 C C . TYR A 1 79 ? 35.394 -10.726 -22.113 1.00 48.19 79 TYR A C 1
ATOM 622 O O . TYR A 1 79 ? 35.156 -11.136 -23.247 1.00 48.19 79 TYR A O 1
ATOM 630 N N . GLU A 1 80 ? 36.472 -10.009 -21.792 1.00 44.25 80 GLU A N 1
ATOM 631 C CA . GLU A 1 80 ? 37.843 -10.258 -22.272 1.00 44.25 80 GLU A CA 1
ATOM 632 C C . GLU A 1 80 ? 38.771 -10.222 -21.051 1.00 44.25 80 GLU A C 1
ATOM 634 O O . GLU A 1 80 ? 38.589 -9.312 -20.206 1.00 44.25 80 GLU A O 1
#